Protein AF-A0AAV7QI67-F1 (afdb_monomer)

Mean predicted aligned error: 9.04 Å

InterPro domains:
  IPR000048 IQ motif, EF-hand binding site [PF00612] (74-90)
  IPR043408 IQ domain-containing protein K [PTHR34927] (1-125)

Solvent-accessible surface area (backbone atoms only — not comparable to full-atom values): 7680 Å² total; per-residue (Å²): 110,67,68,59,52,55,49,39,58,75,68,40,45,86,81,39,97,71,69,78,77,54,67,68,59,52,49,53,40,50,53,62,69,67,32,76,93,49,71,92,61,78,91,70,57,63,75,68,35,66,74,51,39,58,49,39,70,84,50,69,75,79,81,78,58,65,86,64,70,52,50,72,68,57,47,46,52,53,55,50,52,53,50,55,52,47,54,54,61,66,35,65,70,53,41,51,52,52,50,52,58,48,51,51,58,54,57,73,46,38,66,63,54,50,53,54,51,50,56,56,52,55,58,62,70,76,106

Foldseek 3Di:
DVVLVVVCVVQVVVVDPDAPDDSVLVVVQVCVVPDPVCPPPDRADSCRPVVNVVVCVVVPDDDDPPVNVDDPVRVVVVVVVVVVVVVCCVDPVNVVVVVVVVVVVCVVCVVVVVVVVVVVVVVVVVD

Radius of gyration: 28.94 Å; Cα contacts (8 Å, |Δi|>4): 37; chains: 1; bounding box: 48×34×85 Å

Organism: Pleurodeles waltl (NCBI:txid8319)

Secondary structure (DSSP, 8-state):
-HHHHHHHHHTTTTTSSS-S--HHHHHHHHHHHT-GGGTTPPP--GGGSHHHHHHHHHSPPPPPPHHHHS-HHHHHHHHHHHHHHHHHHTSHHHHHHHHHHHHHHHHHTHHHHHHHHHHHHHHHH--

pLDDT: mean 91.11, std 7.43, range [50.25, 98.25]

Structure (mmCIF, N/CA/C/O backbone):
data_AF-A0AAV7QI67-F1
#
_entry.id   AF-A0AAV7QI67-F1
#
loop_
_atom_site.group_PDB
_atom_site.id
_atom_site.type_symbol
_atom_site.label_atom_id
_atom_site.label_alt_id
_atom_site.label_comp_id
_atom_site.label_asym_id
_atom_site.label_entity_id
_atom_site.label_seq_id
_atom_site.pdbx_PDB_ins_code
_atom_site.Cartn_x
_atom_site.Cartn_y
_atom_site.Cartn_z
_atom_site.occupancy
_atom_site.B_iso_or_equiv
_atom_site.auth_seq_id
_atom_site.auth_comp_id
_atom_site.auth_asym_id
_atom_site.auth_atom_id
_atom_site.pdbx_PDB_model_num
ATOM 1 N N . MET A 1 1 ? -13.162 14.344 22.391 1.00 69.50 1 MET A N 1
ATOM 2 C CA . MET A 1 1 ? -12.506 15.156 21.343 1.00 69.50 1 MET A CA 1
ATOM 3 C C . MET A 1 1 ? -11.041 15.386 21.672 1.00 69.50 1 MET A C 1
ATOM 5 O O . MET A 1 1 ? -10.207 15.082 20.832 1.00 69.50 1 ME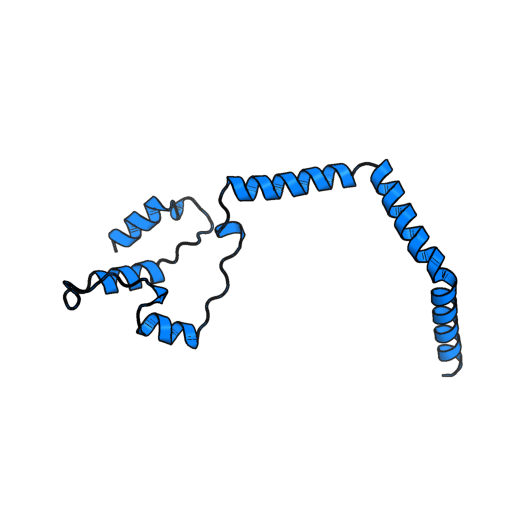T A O 1
ATOM 9 N N . ASP A 1 2 ? -10.716 15.800 22.895 1.00 91.25 2 ASP A N 1
ATOM 10 C CA . ASP A 1 2 ? -9.335 16.077 23.323 1.00 91.25 2 ASP A CA 1
ATOM 11 C C . ASP A 1 2 ? -8.365 14.913 23.105 1.00 91.25 2 ASP A C 1
ATOM 13 O O . ASP A 1 2 ? -7.259 15.119 22.614 1.00 91.25 2 ASP A O 1
ATOM 17 N N . GLU A 1 3 ? -8.787 13.678 23.389 1.00 93.31 3 GLU A N 1
ATOM 18 C CA . GLU A 1 3 ? -7.910 12.516 23.212 1.00 93.31 3 GLU A CA 1
ATOM 19 C C . GLU A 1 3 ? -7.567 12.252 21.739 1.00 93.31 3 GLU A C 1
ATOM 21 O O . GLU A 1 3 ? -6.435 11.907 21.410 1.00 93.31 3 GLU A O 1
ATOM 26 N N . MET A 1 4 ? -8.518 12.499 20.833 1.00 94.56 4 MET A N 1
ATOM 27 C CA . MET A 1 4 ? -8.259 12.425 19.395 1.00 94.56 4 MET A CA 1
ATOM 28 C C . MET A 1 4 ? -7.278 13.514 18.976 1.00 94.56 4 MET A C 1
ATOM 30 O O . MET A 1 4 ? -6.353 13.235 18.225 1.00 94.56 4 MET A O 1
ATOM 34 N N . LEU A 1 5 ? -7.444 14.742 19.473 1.00 94.31 5 LEU A N 1
ATOM 35 C CA . LEU A 1 5 ? -6.523 15.832 19.156 1.00 94.31 5 LEU A CA 1
ATOM 36 C C . LEU A 1 5 ? -5.103 15.513 19.630 1.00 94.31 5 LEU A C 1
ATOM 38 O O . LEU A 1 5 ? -4.165 15.646 18.850 1.00 94.31 5 LEU A O 1
ATOM 42 N N . ARG A 1 6 ? -4.938 15.013 20.860 1.00 94.94 6 ARG A N 1
ATOM 43 C CA . ARG A 1 6 ? -3.636 14.559 21.383 1.00 94.94 6 ARG A CA 1
ATOM 44 C C . ARG A 1 6 ? -2.991 13.514 20.481 1.00 94.94 6 ARG A C 1
ATOM 46 O O . ARG A 1 6 ? -1.806 13.620 20.175 1.00 94.94 6 ARG A O 1
ATOM 53 N N . GLU A 1 7 ? -3.771 12.545 20.015 1.00 94.38 7 GLU A N 1
ATOM 54 C CA . GLU A 1 7 ? -3.285 11.506 19.111 1.00 94.38 7 GLU A CA 1
ATOM 55 C C . GLU A 1 7 ? -2.885 12.064 17.736 1.00 94.38 7 GLU A C 1
ATOM 57 O O . GLU A 1 7 ? -1.836 11.712 17.194 1.00 94.38 7 GLU A O 1
ATOM 62 N N . VAL A 1 8 ? -3.673 12.995 17.197 1.00 94.12 8 VAL A N 1
ATOM 63 C CA . VAL A 1 8 ? -3.385 13.700 15.939 1.00 94.12 8 VAL A CA 1
ATOM 64 C C . VAL A 1 8 ? -2.076 14.494 16.042 1.00 94.12 8 VAL A C 1
ATOM 66 O O . VAL A 1 8 ? -1.266 14.443 15.112 1.00 94.12 8 VAL A O 1
ATOM 69 N N . TYR A 1 9 ? -1.817 15.166 17.171 1.00 93.88 9 TYR A N 1
ATOM 70 C CA . TYR A 1 9 ? -0.534 15.829 17.437 1.00 93.88 9 TYR A CA 1
ATOM 71 C C . TYR A 1 9 ? 0.616 14.825 17.565 1.00 93.88 9 TYR A C 1
ATOM 73 O O . TYR A 1 9 ? 1.657 15.009 16.936 1.00 93.88 9 TYR A O 1
ATOM 81 N N . ARG A 1 10 ? 0.424 13.726 18.306 1.00 92.44 10 ARG A N 1
ATOM 82 C CA . ARG A 1 10 ? 1.435 12.667 18.479 1.00 92.44 10 ARG A CA 1
ATOM 83 C C . ARG A 1 10 ? 1.870 12.063 17.144 1.00 92.44 10 ARG A C 1
ATOM 85 O O . ARG A 1 10 ? 3.052 11.802 16.937 1.00 92.44 10 ARG A O 1
ATOM 92 N N . GLN A 1 11 ? 0.923 11.860 16.232 1.00 90.00 11 GLN A N 1
ATOM 93 C CA . GLN A 1 11 ? 1.187 11.335 14.891 1.00 90.00 11 GLN A CA 1
ATOM 94 C C . GLN A 1 11 ? 1.614 12.410 13.877 1.00 90.00 11 GLN A C 1
ATOM 96 O O . GLN A 1 11 ? 1.859 12.082 12.713 1.00 90.00 11 GLN A O 1
ATOM 101 N N . LYS A 1 12 ? 1.733 13.679 14.301 1.00 90.12 12 LYS A N 1
ATOM 102 C CA . LYS A 1 12 ? 2.102 14.824 13.452 1.00 90.12 12 LYS A CA 1
ATOM 103 C C . LYS A 1 12 ? 1.198 14.969 12.225 1.00 90.12 12 LYS A C 1
ATOM 105 O O . LYS A 1 12 ? 1.635 15.350 11.140 1.00 90.12 12 LYS A O 1
ATOM 110 N N . CYS A 1 13 ? -0.084 14.652 12.385 1.00 91.06 13 CYS A N 1
ATOM 111 C CA . CYS A 1 13 ? -1.051 14.655 11.289 1.00 91.06 13 CYS A CA 1
ATOM 112 C C . CYS A 1 13 ? -1.292 16.057 10.708 1.00 91.06 13 CYS A C 1
ATOM 114 O O . CYS A 1 13 ? -1.654 16.156 9.544 1.00 91.06 13 CYS A O 1
ATOM 116 N N . PHE A 1 14 ? -1.066 17.124 11.483 1.00 90.12 14 PHE A N 1
ATOM 117 C CA . PHE A 1 14 ? -1.163 18.507 10.998 1.00 90.12 14 PHE A CA 1
ATOM 118 C C . PHE A 1 14 ? 0.080 18.978 10.231 1.00 90.12 14 PHE A C 1
ATOM 120 O O . PHE A 1 14 ? -0.014 19.898 9.426 1.00 90.12 14 PHE A O 1
ATOM 127 N N . GLU A 1 15 ? 1.236 18.349 10.452 1.00 90.31 15 GLU A N 1
ATOM 128 C CA . GLU A 1 15 ? 2.477 18.670 9.732 1.00 90.31 15 GLU A CA 1
ATOM 129 C C . GLU A 1 15 ? 2.510 17.995 8.350 1.00 90.31 15 GLU A C 1
ATOM 131 O O . GLU A 1 15 ? 3.154 18.477 7.419 1.00 90.31 15 GLU A O 1
ATOM 136 N N . LYS A 1 16 ? 1.813 16.861 8.199 1.00 84.25 16 LYS A N 1
ATOM 137 C CA . LYS A 1 16 ? 1.826 16.041 6.983 1.00 84.25 16 LYS A CA 1
ATOM 138 C C . LYS A 1 16 ? 0.600 16.307 6.110 1.00 84.25 16 LYS A C 1
ATOM 140 O O . LYS A 1 16 ? -0.533 16.221 6.564 1.00 84.25 16 LYS A O 1
ATOM 145 N N . LYS A 1 17 ? 0.812 16.491 4.800 1.00 84.31 17 LYS A N 1
ATOM 146 C CA . LYS A 1 17 ? -0.277 16.658 3.811 1.00 84.31 17 LYS A CA 1
ATOM 147 C C . LYS A 1 17 ? -1.182 15.423 3.678 1.00 84.31 17 LYS A C 1
ATOM 149 O O . LYS A 1 17 ? -2.331 15.539 3.264 1.00 84.31 17 LYS A O 1
ATOM 154 N N . ARG A 1 18 ? -0.658 14.228 3.965 1.00 86.56 18 ARG A N 1
ATOM 155 C CA . ARG A 1 18 ? -1.397 12.957 3.954 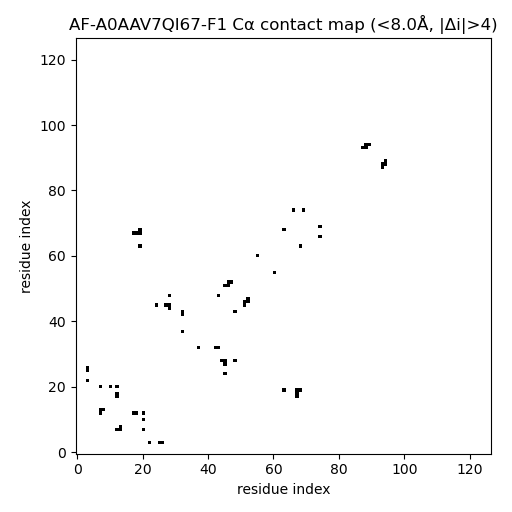1.00 86.56 18 ARG A CA 1
ATOM 156 C C . ARG A 1 18 ? -1.033 12.152 5.195 1.00 86.56 18 ARG A C 1
ATOM 158 O O . ARG A 1 18 ? 0.126 12.146 5.604 1.00 86.56 18 ARG A O 1
ATOM 165 N N . THR A 1 19 ? -2.008 11.445 5.756 1.00 89.88 19 THR A N 1
ATOM 166 C CA . THR A 1 19 ? -1.827 10.609 6.946 1.00 89.88 19 THR A CA 1
ATOM 167 C C . THR A 1 19 ? -2.534 9.268 6.779 1.00 89.88 19 THR A C 1
ATOM 169 O O . THR A 1 19 ? -3.545 9.179 6.086 1.00 89.88 19 THR A O 1
ATOM 172 N N . LYS A 1 20 ? -1.988 8.225 7.414 1.00 90.50 20 LYS A N 1
ATOM 173 C CA . LYS A 1 20 ? -2.672 6.932 7.581 1.00 90.50 20 LYS A CA 1
ATOM 174 C C . LYS A 1 20 ? -3.656 6.931 8.754 1.00 90.50 20 LYS A C 1
ATOM 176 O O . LYS A 1 20 ? -4.384 5.963 8.933 1.00 90.50 20 LYS A O 1
ATOM 181 N N . PHE A 1 21 ? -3.641 7.978 9.579 1.00 92.44 21 PHE A N 1
ATOM 182 C CA . PHE A 1 21 ? -4.529 8.108 10.724 1.00 92.44 21 PHE A CA 1
ATOM 183 C C . PHE A 1 21 ? -5.964 8.375 10.270 1.00 92.44 21 PHE A C 1
ATOM 185 O O . PHE A 1 21 ? -6.229 9.371 9.596 1.00 92.44 21 PHE A O 1
ATOM 192 N N . ILE A 1 22 ? -6.892 7.517 10.686 1.00 91.88 22 ILE A N 1
ATOM 193 C CA . ILE A 1 22 ? -8.322 7.687 10.435 1.00 91.88 22 ILE A CA 1
ATOM 194 C C . ILE A 1 22 ? -8.975 8.150 11.738 1.00 91.88 22 ILE A C 1
ATOM 196 O O . ILE A 1 22 ? -9.118 7.384 12.689 1.00 91.88 22 ILE A O 1
ATOM 200 N N . ALA A 1 23 ? -9.377 9.421 11.781 1.00 92.56 23 ALA A N 1
ATOM 201 C CA . ALA A 1 23 ? -9.948 10.038 12.978 1.00 92.56 23 ALA A CA 1
ATOM 202 C C . ALA A 1 23 ? -11.233 9.338 13.454 1.00 92.56 23 ALA A C 1
ATOM 204 O O . ALA A 1 23 ? -11.423 9.143 14.653 1.00 92.56 23 ALA A O 1
ATOM 205 N N . LEU A 1 24 ? -12.086 8.914 12.515 1.00 92.62 24 LEU A N 1
ATOM 206 C CA . LEU A 1 24 ? -13.315 8.182 12.827 1.00 92.62 24 LEU A CA 1
ATOM 207 C C . LEU A 1 24 ? -13.024 6.829 13.486 1.00 92.62 24 LEU A C 1
ATOM 209 O O . LEU A 1 24 ? -13.659 6.504 14.480 1.00 92.62 24 LEU A O 1
ATOM 213 N N . ASP A 1 25 ? -12.028 6.084 13.003 1.00 94.56 25 ASP A N 1
ATOM 214 C CA . ASP A 1 25 ? -11.633 4.797 13.591 1.00 94.56 25 ASP A CA 1
ATOM 215 C C . ASP A 1 25 ? -11.145 4.973 15.024 1.00 94.56 25 ASP A C 1
ATOM 217 O O . ASP A 1 25 ? -11.564 4.249 15.929 1.00 94.56 25 ASP A O 1
ATOM 221 N N . PHE A 1 26 ? -10.304 5.988 15.240 1.00 95.62 26 PHE A N 1
ATOM 222 C CA . PHE A 1 26 ? -9.834 6.331 16.572 1.00 95.62 26 PHE A CA 1
ATOM 223 C C . PHE A 1 26 ? -10.999 6.669 17.503 1.00 95.62 26 PHE A C 1
ATOM 225 O O . PHE A 1 26 ? -11.070 6.129 18.604 1.00 95.62 26 PHE A O 1
ATOM 232 N N . LEU A 1 27 ? -11.919 7.540 17.075 1.00 95.56 27 LEU A N 1
ATOM 233 C CA . LEU A 1 27 ? -13.068 7.937 17.888 1.00 95.56 27 LEU A CA 1
ATOM 234 C C . LEU A 1 27 ? 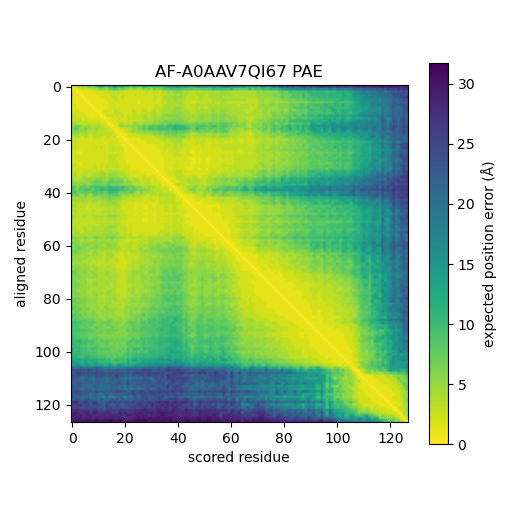-13.976 6.748 18.196 1.00 95.56 27 LEU A C 1
ATOM 236 O O . LEU A 1 27 ? -14.343 6.561 19.354 1.00 95.56 27 LEU A O 1
ATOM 240 N N . THR A 1 28 ? -14.296 5.926 17.197 1.00 95.50 28 THR A N 1
ATOM 241 C CA . THR A 1 28 ? -15.119 4.726 17.368 1.00 95.50 28 THR A CA 1
ATOM 242 C C . THR A 1 28 ? -14.488 3.779 18.383 1.00 95.50 28 THR A C 1
ATOM 244 O O . THR A 1 28 ? -15.148 3.366 19.338 1.00 95.50 28 THR A O 1
ATOM 247 N N . HIS A 1 29 ? -13.195 3.485 18.239 1.00 96.06 29 HIS A N 1
ATOM 248 C CA . HIS A 1 29 ? -12.480 2.622 19.173 1.00 96.06 29 HIS A CA 1
ATOM 249 C C . HIS A 1 29 ? -12.399 3.236 20.580 1.00 96.06 29 HIS A C 1
ATOM 251 O O . HIS A 1 29 ? -12.680 2.564 21.575 1.00 96.06 29 HIS A O 1
ATOM 257 N N . TRP A 1 30 ? -12.068 4.524 20.683 1.00 94.94 30 TRP A N 1
ATOM 258 C CA . TRP A 1 30 ? -11.933 5.221 21.959 1.00 94.94 30 TRP A CA 1
ATOM 259 C C . TRP A 1 30 ? -13.259 5.298 22.721 1.00 94.94 30 TRP A C 1
ATOM 261 O O . TRP A 1 30 ? -13.285 5.030 23.923 1.00 94.94 30 TRP A O 1
ATOM 271 N N . LEU A 1 31 ? -14.365 5.607 22.036 1.00 94.31 31 LEU A N 1
ATOM 272 C CA . LEU A 1 31 ? -15.706 5.641 22.625 1.00 94.31 31 LEU A CA 1
ATOM 273 C C . LEU A 1 31 ? -16.159 4.246 23.056 1.00 94.31 31 LEU A C 1
ATOM 275 O O . LEU A 1 31 ? -16.724 4.092 24.139 1.00 94.31 31 LEU A O 1
ATOM 279 N N . TYR A 1 32 ? -15.863 3.223 22.250 1.00 94.88 32 TYR A N 1
ATOM 280 C CA . TYR A 1 32 ? -16.163 1.838 22.598 1.00 94.88 32 TYR A CA 1
ATOM 281 C C . TYR A 1 32 ? -15.412 1.400 23.860 1.00 94.88 32 TYR A C 1
ATOM 283 O O . TYR A 1 32 ? -16.021 0.873 24.791 1.00 94.88 32 TYR A O 1
ATOM 291 N N . LYS A 1 33 ? -14.108 1.690 23.935 1.00 92.50 33 LYS A N 1
ATOM 292 C CA . LYS A 1 33 ? -13.266 1.409 25.106 1.00 92.50 33 LYS A CA 1
ATOM 293 C C . LYS A 1 33 ? -13.702 2.198 26.346 1.00 92.50 33 LYS A C 1
ATOM 295 O O . LYS A 1 33 ? -13.694 1.658 27.446 1.00 92.50 33 LYS A O 1
ATOM 300 N N . SER A 1 34 ? -14.082 3.463 26.178 1.00 91.75 34 SER A N 1
ATOM 301 C CA . SER A 1 34 ? -14.428 4.373 27.284 1.00 91.75 34 SER A CA 1
ATOM 302 C C . SER A 1 34 ? -15.867 4.216 27.781 1.00 91.75 34 SER A C 1
ATOM 304 O O . SER A 1 34 ? -16.295 4.922 28.695 1.00 91.75 34 SER A O 1
ATOM 306 N N . ASN A 1 35 ? -16.635 3.296 27.197 1.00 93.25 35 ASN A N 1
ATOM 307 C CA . ASN A 1 35 ? -18.012 3.059 27.588 1.00 93.25 35 ASN A CA 1
ATOM 308 C C . ASN A 1 35 ? -18.087 2.516 29.024 1.00 93.25 35 ASN A C 1
ATOM 310 O O . ASN A 1 35 ? -17.599 1.426 29.324 1.00 93.25 35 ASN A O 1
ATOM 314 N N . GLN A 1 36 ? -18.776 3.243 29.907 1.00 93.25 36 GLN A N 1
ATOM 315 C CA . GLN A 1 36 ? -18.943 2.854 31.310 1.00 93.25 36 GLN A CA 1
ATOM 316 C C . GLN A 1 36 ? -19.591 1.472 31.475 1.00 93.25 36 GLN A C 1
ATOM 318 O O . GLN A 1 36 ? -19.262 0.756 32.417 1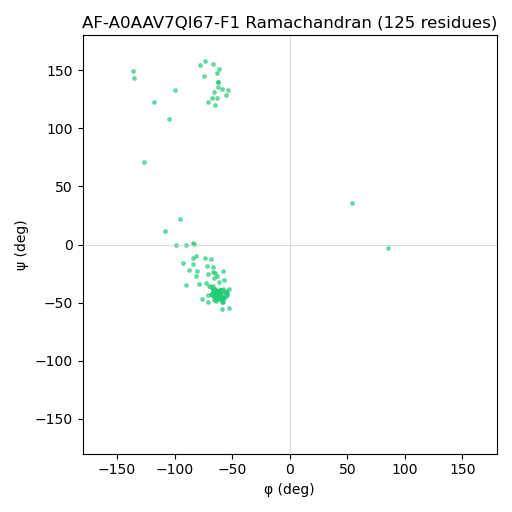.00 93.25 36 GLN A O 1
ATOM 323 N N . LYS A 1 37 ? -20.454 1.065 30.534 1.00 93.31 37 LYS A N 1
ATOM 324 C CA . LYS A 1 37 ? -21.106 -0.256 30.533 1.00 93.31 37 LYS A CA 1
ATOM 325 C C . LYS A 1 37 ? -20.138 -1.416 30.273 1.00 93.31 37 LYS A C 1
ATOM 327 O O . LYS A 1 37 ? -20.508 -2.568 30.456 1.00 93.31 37 LYS A O 1
ATOM 332 N N . ARG A 1 38 ? -18.912 -1.123 29.829 1.00 91.75 38 ARG A N 1
ATOM 333 C CA . ARG A 1 38 ? -17.863 -2.103 29.518 1.00 91.75 38 ARG A CA 1
ATOM 334 C C . ARG A 1 38 ? -16.720 -2.097 30.539 1.00 91.75 38 ARG A C 1
ATOM 336 O O . ARG A 1 38 ? -15.684 -2.710 30.294 1.00 91.75 38 ARG A O 1
ATOM 343 N N . LYS A 1 39 ? -16.879 -1.421 31.686 1.00 89.94 39 LYS A N 1
ATOM 344 C CA . LYS A 1 39 ? -15.877 -1.446 32.765 1.00 89.94 39 LYS A CA 1
ATOM 345 C C . LYS A 1 39 ? -15.582 -2.895 33.182 1.00 89.94 39 LYS A C 1
ATOM 347 O O . LYS A 1 39 ? -16.503 -3.655 33.456 1.00 89.94 39 LYS A O 1
ATOM 352 N N . GLY A 1 40 ? -14.300 -3.260 33.214 1.00 87.12 40 GLY A N 1
ATOM 353 C CA . GLY A 1 40 ? -13.835 -4.607 33.575 1.00 87.12 40 GLY A CA 1
ATOM 354 C C . GLY A 1 40 ? -13.813 -5.624 32.428 1.00 87.12 40 GLY A C 1
ATOM 355 O O . GLY A 1 40 ? -13.350 -6.742 32.627 1.00 87.12 40 GLY A O 1
ATOM 356 N N . GLN A 1 41 ? -14.268 -5.258 31.226 1.00 90.94 41 GLN A N 1
ATOM 357 C CA . GLN A 1 41 ? -14.126 -6.118 30.051 1.00 90.94 41 GLN A CA 1
ATOM 358 C C . GLN A 1 41 ? -12.700 -6.059 29.488 1.00 90.94 41 GLN A C 1
ATOM 360 O O . GLN A 1 41 ? -11.986 -5.069 29.661 1.00 90.94 41 GLN A O 1
ATOM 365 N N . GLN A 1 42 ? -12.292 -7.123 28.793 1.00 91.00 42 GLN A N 1
ATOM 366 C CA . GLN A 1 42 ? -10.991 -7.169 28.130 1.00 91.00 42 GLN A CA 1
ATOM 367 C C . GLN A 1 42 ? -10.900 -6.165 26.975 1.00 91.00 42 GLN A C 1
ATOM 369 O O . GLN A 1 42 ? -11.904 -5.768 26.375 1.00 91.00 42 GLN A O 1
ATOM 374 N N . TYR A 1 43 ? -9.667 -5.769 26.657 1.00 93.06 43 TYR A N 1
ATOM 375 C CA . TYR A 1 43 ? -9.375 -4.938 25.496 1.00 93.06 43 TYR A CA 1
ATOM 376 C C . TYR A 1 43 ? -9.847 -5.629 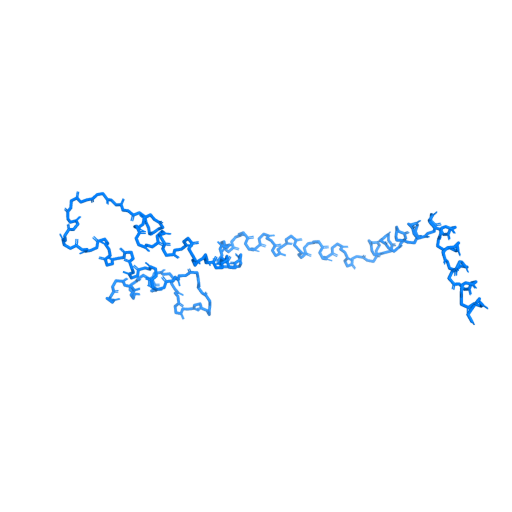24.209 1.00 93.06 43 TYR A C 1
ATOM 378 O O . TYR A 1 43 ? -9.599 -6.814 24.001 1.00 93.06 43 TYR A O 1
ATOM 386 N N . THR A 1 44 ? -10.527 -4.879 23.346 1.00 94.50 44 THR A N 1
ATOM 387 C CA . THR A 1 44 ? -10.980 -5.342 22.032 1.00 94.50 44 THR A CA 1
ATOM 388 C C . THR A 1 44 ? -10.302 -4.477 20.986 1.00 94.50 44 THR A C 1
ATOM 390 O O . THR A 1 44 ? -10.451 -3.257 21.032 1.00 94.50 44 THR A O 1
ATOM 393 N N . ASP A 1 45 ? -9.561 -5.093 20.067 1.00 95.31 45 ASP A N 1
ATOM 394 C CA . ASP A 1 45 ? -8.996 -4.373 18.927 1.00 95.31 45 ASP A CA 1
ATOM 395 C C . ASP A 1 45 ? -10.108 -3.774 18.051 1.00 95.31 45 ASP A C 1
ATOM 397 O O . ASP A 1 45 ? -11.208 -4.321 17.968 1.00 95.31 45 ASP A O 1
ATOM 401 N N . PHE A 1 46 ? -9.824 -2.657 17.380 1.00 95.19 46 PHE A N 1
ATOM 402 C CA . PHE A 1 46 ? -10.809 -1.927 16.585 1.00 95.19 46 PHE A CA 1
ATOM 403 C C . PHE A 1 46 ? -11.507 -2.798 15.530 1.00 95.19 46 PHE A C 1
ATOM 405 O O . PHE A 1 46 ? -12.730 -2.734 15.406 1.00 95.19 46 PHE A O 1
ATOM 412 N N . PHE A 1 47 ? -10.763 -3.646 14.813 1.00 94.81 47 PHE A N 1
ATOM 413 C CA . PHE A 1 47 ? -11.343 -4.516 13.782 1.00 94.81 47 PHE A CA 1
ATOM 414 C C . PHE A 1 47 ? -12.147 -5.686 14.361 1.00 94.81 47 PHE A C 1
ATOM 416 O O . PHE A 1 47 ? -12.868 -6.350 13.625 1.00 94.81 47 PHE A O 1
ATOM 423 N N . GLN A 1 48 ? -12.037 -5.929 15.669 1.00 95.75 48 GLN A N 1
ATOM 424 C CA . GLN A 1 48 ? -12.760 -6.975 16.396 1.00 95.75 48 GLN A CA 1
ATOM 425 C C . GLN A 1 48 ? -14.004 -6.435 17.119 1.00 95.75 48 GLN A C 1
ATOM 427 O O . GLN A 1 48 ? -14.714 -7.186 17.788 1.00 95.75 48 GLN A O 1
ATOM 432 N N . ILE A 1 49 ? -14.288 -5.132 17.020 1.00 96.44 49 ILE A N 1
ATOM 433 C CA . ILE A 1 49 ? -15.523 -4.555 17.556 1.00 96.44 49 ILE A CA 1
ATOM 434 C C . ILE A 1 49 ? -16.704 -5.089 16.723 1.00 96.44 49 ILE A C 1
ATOM 436 O O . ILE A 1 49 ? -16.686 -4.887 15.511 1.00 96.44 49 ILE A O 1
ATOM 440 N N . PRO A 1 50 ? -17.752 -5.698 17.324 1.00 95.75 50 PRO A N 1
ATOM 441 C CA . PRO A 1 50 ? -18.779 -6.431 16.573 1.00 95.75 50 PRO A CA 1
ATOM 442 C C . PRO A 1 50 ? -19.424 -5.628 15.439 1.00 95.75 50 PRO A C 1
ATOM 444 O O . PRO A 1 50 ? -19.328 -6.010 14.281 1.00 95.75 50 PRO A O 1
ATOM 447 N N . PHE A 1 51 ? -19.962 -4.442 15.743 1.00 95.69 51 PHE A N 1
ATOM 448 C CA . PHE A 1 51 ? -20.609 -3.612 14.720 1.00 95.69 51 PHE A CA 1
ATOM 449 C C . PHE A 1 51 ? -19.629 -3.069 13.667 1.00 95.69 51 PHE A C 1
ATOM 451 O O . PHE A 1 51 ? -20.047 -2.735 12.564 1.00 95.69 51 PHE A O 1
ATOM 458 N N . VAL A 1 52 ? -18.336 -2.956 13.993 1.00 96.75 52 VAL A N 1
ATOM 459 C CA . VAL A 1 52 ? -17.302 -2.546 13.031 1.00 96.75 52 VAL A CA 1
ATOM 460 C C . VAL A 1 52 ? -16.983 -3.708 12.099 1.00 96.75 52 VAL A C 1
ATOM 462 O O . VAL A 1 52 ? -16.931 -3.512 10.890 1.00 96.75 52 VAL A O 1
ATOM 465 N N . ALA A 1 53 ? -16.790 -4.909 12.646 1.00 96.50 53 ALA A N 1
ATOM 466 C CA . ALA A 1 53 ? -16.529 -6.115 11.872 1.00 96.50 53 ALA A CA 1
ATOM 467 C C . ALA A 1 53 ? -17.690 -6.422 10.913 1.00 96.50 53 ALA A C 1
ATOM 469 O O . ALA A 1 53 ? -17.456 -6.631 9.723 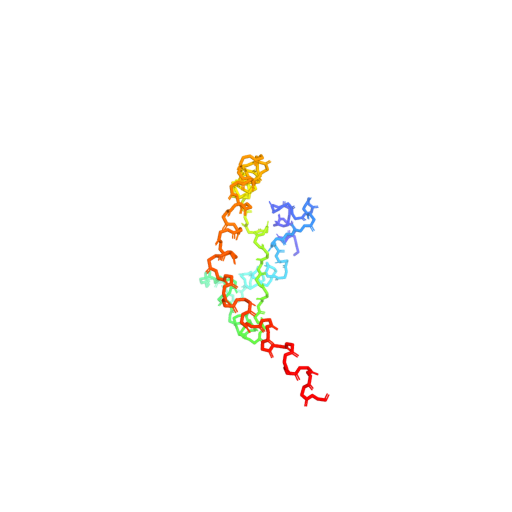1.00 96.50 53 ALA A O 1
ATOM 470 N N . ASP A 1 54 ? -18.928 -6.354 11.410 1.00 97.38 54 ASP A N 1
ATOM 471 C CA . ASP A 1 54 ? -20.136 -6.555 10.607 1.00 97.38 54 ASP A CA 1
ATOM 472 C C . ASP A 1 54 ? -20.239 -5.509 9.491 1.00 97.38 54 ASP A C 1
ATOM 474 O O . ASP A 1 54 ? -20.432 -5.856 8.329 1.00 97.38 54 ASP A O 1
ATOM 478 N N . TRP A 1 55 ? -20.012 -4.228 9.807 1.00 96.31 55 TRP A N 1
ATOM 479 C CA . TRP A 1 55 ? -20.043 -3.156 8.811 1.00 96.31 55 TRP A CA 1
ATOM 480 C C . TRP A 1 55 ? -18.996 -3.336 7.704 1.00 96.31 55 TRP A C 1
ATOM 482 O O . TRP A 1 55 ? -19.292 -3.137 6.525 1.00 96.31 55 TRP A O 1
ATOM 492 N N . LEU A 1 56 ? -17.766 -3.707 8.072 1.00 95.31 56 LEU A N 1
ATOM 493 C CA . LEU A 1 56 ? -16.652 -3.863 7.131 1.00 95.31 56 LEU A CA 1
ATOM 494 C C . LEU A 1 56 ? -16.779 -5.092 6.234 1.00 95.31 56 LEU A C 1
ATOM 496 O O . LEU A 1 56 ? -16.116 -5.139 5.198 1.00 95.31 56 LEU A O 1
ATOM 500 N N . LYS A 1 57 ? -17.612 -6.067 6.610 1.00 95.88 57 LYS A N 1
ATOM 501 C CA . LYS A 1 57 ? -17.923 -7.220 5.765 1.00 95.88 57 LYS A CA 1
ATOM 502 C C . LYS A 1 57 ? -18.631 -6.786 4.483 1.00 95.88 57 LYS A C 1
ATOM 504 O O . LYS A 1 57 ? -18.243 -7.218 3.401 1.00 95.88 57 LYS A O 1
ATOM 509 N N . ASP A 1 58 ? -19.613 -5.899 4.619 1.00 96.88 58 ASP A N 1
ATOM 510 C CA . ASP A 1 58 ? -20.388 -5.380 3.489 1.00 96.88 58 ASP A CA 1
ATOM 511 C C . ASP A 1 58 ? -19.714 -4.152 2.847 1.00 96.88 58 ASP A C 1
ATOM 513 O O . ASP A 1 58 ? -19.933 -3.856 1.673 1.00 96.88 58 ASP A O 1
ATOM 517 N N . HIS A 1 59 ? -18.843 -3.460 3.595 1.00 95.25 59 HIS A N 1
ATOM 518 C CA . HIS A 1 59 ? -18.141 -2.247 3.161 1.00 95.25 59 HIS A CA 1
ATOM 519 C C . HIS A 1 59 ? -16.620 -2.381 3.351 1.00 95.25 59 HIS A C 1
ATOM 521 O O . HIS A 1 59 ? -16.040 -1.729 4.233 1.00 95.25 59 HIS A O 1
ATOM 527 N N . PRO A 1 60 ? -15.941 -3.217 2.541 1.00 94.31 60 PRO A N 1
ATOM 528 C CA . PRO A 1 60 ? -14.504 -3.397 2.656 1.00 94.31 60 PRO A CA 1
ATOM 529 C C . PRO A 1 60 ? -13.776 -2.082 2.373 1.00 94.31 60 PRO A C 1
ATOM 531 O O . PRO A 1 60 ? -14.076 -1.356 1.422 1.00 94.31 60 PRO A O 1
ATOM 534 N N . ARG A 1 61 ? -12.786 -1.765 3.208 1.00 89.81 61 ARG A N 1
ATOM 535 C CA . ARG A 1 61 ? -11.987 -0.551 3.032 1.00 89.81 61 ARG A CA 1
ATOM 536 C C . ARG A 1 61 ? -11.006 -0.682 1.867 1.00 89.81 61 ARG A C 1
ATOM 538 O O . ARG A 1 61 ? -10.413 -1.748 1.694 1.00 89.81 61 ARG A O 1
ATOM 545 N N . PRO A 1 62 ? -10.747 0.412 1.129 1.00 91.12 62 PRO A N 1
ATOM 546 C CA . PRO A 1 62 ? -9.656 0.430 0.171 1.00 91.12 62 PRO A CA 1
ATOM 547 C C . PRO A 1 62 ? -8.311 0.253 0.896 1.00 91.12 62 PRO A C 1
ATOM 549 O O . PRO A 1 62 ? -8.153 0.717 2.033 1.00 91.12 62 PRO A O 1
ATOM 552 N N . PRO A 1 63 ? -7.323 -0.392 0.254 1.00 91.38 63 PRO A N 1
ATOM 553 C CA . PRO A 1 63 ? -6.006 -0.569 0.845 1.00 91.38 63 PRO A CA 1
ATOM 554 C C . PRO A 1 63 ? -5.339 0.788 1.087 1.00 91.38 63 PRO A C 1
ATOM 556 O O . PRO A 1 63 ? -5.401 1.695 0.253 1.00 91.38 63 PRO A O 1
ATOM 559 N N . ILE A 1 64 ? -4.666 0.921 2.231 1.00 91.12 64 ILE A N 1
ATOM 560 C CA . ILE A 1 64 ? -3.893 2.126 2.539 1.00 91.12 64 ILE A CA 1
ATOM 561 C C . ILE A 1 64 ? -2.727 2.215 1.541 1.00 91.12 64 ILE A C 1
ATOM 563 O O . ILE A 1 64 ? -2.007 1.228 1.369 1.00 91.12 64 ILE A O 1
ATOM 567 N N . PRO A 1 65 ? -2.497 3.377 0.899 1.00 92.62 65 PRO A N 1
ATOM 568 C CA . PRO A 1 65 ? -1.378 3.551 -0.017 1.00 92.62 65 PRO A CA 1
ATOM 569 C C . PRO A 1 65 ? -0.044 3.168 0.629 1.00 92.62 65 PRO A C 1
ATOM 571 O O . PRO A 1 65 ? 0.268 3.633 1.727 1.00 92.62 65 PRO A O 1
ATOM 574 N N . LEU A 1 66 ? 0.776 2.388 -0.085 1.00 92.62 66 LEU A N 1
ATOM 575 C CA . LEU A 1 66 ? 2.071 1.907 0.411 1.00 92.62 66 LEU A CA 1
ATOM 576 C C . LEU A 1 66 ? 2.961 3.050 0.921 1.00 92.62 66 LEU A C 1
ATOM 578 O O . LEU A 1 66 ? 3.588 2.928 1.968 1.00 92.62 66 LEU A O 1
ATOM 582 N N . SER A 1 67 ? 2.940 4.203 0.247 1.00 91.00 67 SER A N 1
ATOM 583 C CA . SER A 1 67 ? 3.699 5.396 0.645 1.00 91.00 67 SER A CA 1
ATOM 584 C C . SER A 1 67 ? 3.375 5.914 2.052 1.00 91.00 67 SER A C 1
ATOM 586 O O . SER A 1 67 ? 4.173 6.648 2.617 1.00 91.00 67 SER A O 1
ATOM 588 N N . LEU A 1 68 ? 2.196 5.597 2.602 1.00 91.19 68 LEU A N 1
ATOM 589 C CA . LEU A 1 68 ? 1.805 5.970 3.967 1.00 91.19 68 LEU A CA 1
ATOM 590 C C . LEU A 1 68 ? 2.141 4.886 4.999 1.00 91.19 68 LEU A C 1
ATOM 592 O O . LEU A 1 68 ? 2.108 5.155 6.202 1.00 91.19 68 LEU A O 1
ATOM 596 N N . LEU A 1 69 ? 2.418 3.663 4.544 1.00 91.75 69 LEU A N 1
ATOM 597 C CA . LEU A 1 69 ? 2.757 2.524 5.392 1.00 91.75 69 LEU A CA 1
ATOM 598 C C . LEU A 1 69 ? 4.262 2.422 5.641 1.00 91.75 69 LEU A C 1
ATOM 600 O O . LEU A 1 69 ? 4.650 2.040 6.744 1.00 91.75 69 LEU A O 1
ATOM 604 N N . LEU A 1 70 ? 5.074 2.788 4.646 1.00 93.31 70 LEU A N 1
ATOM 605 C CA . LEU A 1 70 ? 6.531 2.722 4.715 1.00 93.31 70 LEU A CA 1
ATOM 606 C C . LEU A 1 70 ? 7.094 3.637 5.805 1.00 93.31 70 LEU A C 1
ATOM 608 O O . LEU A 1 70 ? 6.667 4.783 5.968 1.00 93.31 70 LEU A O 1
ATOM 612 N N . LYS A 1 71 ? 8.102 3.133 6.515 1.00 91.69 71 LYS A N 1
ATOM 613 C CA . LYS A 1 71 ? 9.010 3.965 7.307 1.00 91.69 71 LYS A CA 1
ATOM 614 C C . LYS A 1 71 ? 9.956 4.722 6.377 1.00 91.69 71 LYS A C 1
ATOM 616 O O . LYS A 1 71 ? 10.232 4.278 5.262 1.00 91.69 71 LYS A O 1
ATOM 621 N N . ASP A 1 72 ? 10.509 5.825 6.868 1.00 90.75 72 ASP A N 1
ATOM 622 C CA . ASP A 1 72 ? 11.429 6.662 6.090 1.00 90.75 72 ASP A CA 1
ATOM 623 C C . ASP A 1 72 ? 12.654 5.868 5.597 1.00 90.75 72 ASP A C 1
ATOM 625 O O . ASP A 1 72 ? 13.066 6.024 4.451 1.00 90.75 72 ASP A O 1
ATOM 629 N N . GLU A 1 73 ? 13.183 4.951 6.415 1.00 95.94 73 GLU A N 1
ATOM 630 C CA . GLU A 1 73 ? 14.298 4.063 6.047 1.00 95.94 73 GLU A CA 1
ATOM 631 C C . GLU A 1 73 ? 13.934 3.105 4.902 1.00 95.94 73 GLU A C 1
ATOM 633 O O . GLU A 1 73 ? 14.678 2.975 3.931 1.00 95.94 73 GLU A O 1
ATOM 638 N N . GLU A 1 74 ? 12.763 2.468 4.975 1.00 96.81 74 GLU A N 1
ATOM 639 C CA . GLU A 1 74 ? 12.278 1.542 3.944 1.00 96.81 74 GLU A CA 1
ATOM 640 C C . GLU A 1 74 ? 12.027 2.286 2.629 1.00 96.81 74 GLU A C 1
ATOM 642 O O . GLU A 1 74 ? 12.447 1.844 1.557 1.00 96.81 74 GLU A O 1
ATOM 647 N N . ALA A 1 75 ? 11.392 3.459 2.711 1.00 95.88 75 ALA A N 1
ATOM 648 C CA . ALA A 1 75 ? 11.174 4.327 1.563 1.00 95.88 75 ALA A CA 1
ATOM 649 C C . ALA A 1 75 ? 12.505 4.774 0.938 1.00 95.88 75 ALA A C 1
ATOM 651 O O . ALA A 1 75 ? 12.652 4.734 -0.287 1.00 95.88 75 ALA A O 1
ATOM 652 N N . ALA A 1 76 ? 13.493 5.144 1.758 1.00 97.12 76 ALA A N 1
ATOM 653 C CA . ALA A 1 76 ? 14.819 5.529 1.291 1.00 97.12 76 ALA A CA 1
ATOM 654 C C . ALA A 1 76 ? 15.516 4.380 0.555 1.00 97.12 76 ALA A C 1
ATOM 656 O O . ALA A 1 76 ? 16.041 4.600 -0.536 1.00 97.12 76 ALA A O 1
ATOM 657 N N . LEU A 1 77 ? 15.475 3.155 1.089 1.00 97.44 77 LEU A N 1
ATOM 658 C CA . LEU A 1 77 ? 16.050 1.975 0.434 1.00 97.44 77 LEU A CA 1
ATOM 659 C C . LEU A 1 77 ? 15.416 1.718 -0.935 1.00 97.44 77 LEU A C 1
ATOM 661 O O . LEU A 1 77 ? 16.131 1.502 -1.918 1.00 97.44 77 LEU A O 1
ATOM 665 N N . ILE A 1 78 ? 14.085 1.803 -1.020 1.00 96.75 78 ILE A N 1
ATOM 666 C CA . ILE A 1 78 ? 13.356 1.659 -2.282 1.00 96.75 78 ILE A CA 1
ATOM 667 C C . ILE A 1 78 ? 13.839 2.721 -3.274 1.00 96.75 78 ILE A C 1
ATOM 669 O O . ILE A 1 78 ? 14.340 2.370 -4.343 1.00 96.75 78 ILE A O 1
ATOM 673 N N . ILE A 1 79 ? 13.783 4.005 -2.909 1.00 97.19 79 ILE A N 1
ATOM 674 C CA . ILE A 1 79 ? 14.187 5.116 -3.786 1.00 97.19 79 ILE A CA 1
ATOM 675 C C . ILE A 1 79 ? 15.643 4.958 -4.245 1.00 97.19 79 ILE A C 1
ATOM 677 O O . ILE A 1 79 ? 15.944 5.085 -5.435 1.00 97.19 79 ILE A O 1
ATOM 681 N N . GLN A 1 80 ? 16.552 4.632 -3.325 1.00 98.06 80 GLN A N 1
ATOM 682 C CA . GLN A 1 80 ? 17.967 4.437 -3.627 1.00 98.06 80 GLN A CA 1
ATOM 683 C C . GLN A 1 80 ? 18.192 3.262 -4.582 1.00 98.06 80 GLN A C 1
ATOM 685 O O . GLN A 1 80 ? 19.003 3.381 -5.502 1.00 98.06 80 GLN A O 1
ATOM 690 N N . SER A 1 81 ? 17.478 2.146 -4.410 1.00 97.81 81 SER A N 1
ATOM 691 C CA . SER A 1 81 ? 17.577 0.995 -5.315 1.00 97.81 81 SER A CA 1
ATOM 692 C C . SER A 1 81 ? 17.134 1.354 -6.739 1.00 97.81 81 SER A C 1
ATOM 694 O O . SER A 1 81 ? 17.851 1.069 -7.703 1.00 97.81 81 SER A O 1
ATOM 696 N N . PHE A 1 82 ? 16.019 2.084 -6.873 1.00 97.38 82 PHE A N 1
ATOM 697 C CA . PHE A 1 82 ? 15.525 2.577 -8.156 1.00 97.38 82 PHE A CA 1
ATOM 698 C C . PHE A 1 82 ? 16.526 3.527 -8.811 1.00 97.38 82 PHE A C 1
ATOM 700 O O . PHE A 1 82 ? 16.800 3.390 -10.005 1.00 97.38 82 PHE A O 1
ATOM 707 N N . TRP A 1 83 ? 17.115 4.442 -8.037 1.00 98.12 83 TRP A N 1
ATOM 708 C CA . TRP A 1 83 ? 18.126 5.378 -8.523 1.00 98.12 83 TRP A CA 1
ATOM 709 C C . TRP A 1 83 ? 19.403 4.677 -8.992 1.00 98.12 83 TRP A C 1
ATOM 711 O O . TRP A 1 83 ? 19.892 4.962 -10.085 1.00 98.12 83 TRP A O 1
ATOM 721 N N . ARG A 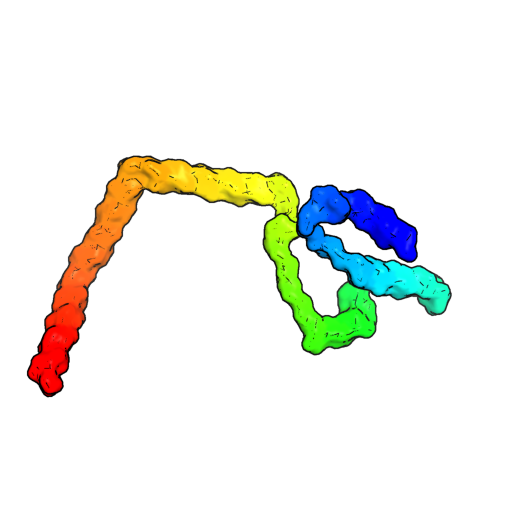1 84 ? 19.931 3.726 -8.212 1.00 98.25 84 ARG A N 1
ATOM 722 C CA . ARG A 1 84 ? 21.103 2.924 -8.606 1.00 98.25 84 ARG A CA 1
ATOM 723 C C . ARG A 1 84 ? 20.827 2.168 -9.903 1.00 98.25 84 ARG A C 1
ATOM 725 O O . ARG A 1 84 ? 21.624 2.246 -10.833 1.00 98.25 84 ARG A O 1
ATOM 732 N N . GLY A 1 85 ? 19.664 1.524 -10.003 1.00 97.50 85 GLY A N 1
ATOM 733 C CA . GLY A 1 85 ? 19.243 0.846 -11.226 1.00 97.50 85 GLY A CA 1
ATOM 734 C C . GLY A 1 85 ? 19.083 1.799 -12.414 1.00 97.50 85 GLY A C 1
ATOM 735 O O . GLY A 1 85 ? 19.492 1.469 -13.523 1.00 97.50 85 GLY A O 1
ATOM 736 N N . TYR A 1 86 ? 18.518 2.990 -12.200 1.00 97.69 86 TYR A N 1
ATOM 737 C CA . TYR A 1 86 ? 18.410 4.021 -13.234 1.00 97.69 86 TYR A CA 1
ATOM 738 C C . TYR A 1 86 ? 19.786 4.471 -13.724 1.00 97.69 86 TYR A C 1
ATOM 740 O O . TYR A 1 86 ? 19.997 4.537 -14.929 1.00 97.69 86 TYR A O 1
ATOM 748 N N . ARG A 1 87 ? 20.735 4.721 -12.813 1.00 97.94 87 ARG A N 1
ATOM 749 C CA . ARG A 1 87 ? 22.101 5.117 -13.172 1.00 97.94 87 ARG A CA 1
ATOM 750 C C . ARG A 1 87 ? 22.779 4.089 -14.070 1.00 97.94 87 ARG A C 1
ATOM 752 O O . ARG A 1 87 ? 23.321 4.487 -15.090 1.00 97.94 87 ARG A O 1
ATOM 759 N N . VAL A 1 88 ? 22.694 2.804 -13.723 1.00 97.19 88 VAL A N 1
ATOM 760 C CA . VAL A 1 88 ? 23.240 1.714 -14.551 1.00 97.19 88 VAL A CA 1
ATOM 761 C C . VAL A 1 88 ? 22.545 1.664 -15.909 1.00 97.19 88 VAL A C 1
ATOM 763 O O . VAL A 1 88 ? 23.200 1.573 -16.934 1.00 97.19 88 VAL A O 1
ATOM 766 N N . ARG A 1 89 ? 21.214 1.795 -15.952 1.00 95.31 89 ARG A N 1
ATOM 767 C CA . ARG A 1 89 ? 20.480 1.838 -17.226 1.00 95.31 89 ARG A CA 1
ATOM 768 C C . ARG A 1 89 ? 20.784 3.078 -18.057 1.00 95.31 89 ARG A C 1
ATOM 770 O O . ARG A 1 89 ? 20.473 3.066 -19.233 1.00 95.31 89 ARG A O 1
ATOM 777 N N . ARG A 1 90 ? 21.314 4.152 -17.485 1.00 96.00 90 ARG A N 1
ATOM 778 C CA . ARG A 1 90 ? 21.694 5.345 -18.247 1.00 96.00 90 ARG A CA 1
ATOM 779 C C . ARG A 1 90 ? 23.085 5.212 -18.872 1.00 96.00 90 ARG A C 1
ATOM 781 O O . ARG A 1 90 ? 23.452 6.058 -19.677 1.00 96.00 90 ARG A O 1
ATOM 788 N N . ASP A 1 91 ? 23.854 4.203 -18.476 1.00 97.00 91 ASP A N 1
ATOM 789 C CA . ASP A 1 91 ? 25.172 3.941 -19.038 1.00 97.00 91 ASP A CA 1
ATOM 790 C C . ASP A 1 91 ? 25.054 3.603 -20.541 1.00 97.00 91 ASP A C 1
ATOM 792 O O . ASP A 1 91 ? 24.249 2.728 -20.889 1.00 97.00 91 ASP A O 1
ATOM 796 N N . PRO A 1 92 ? 25.789 4.298 -21.434 1.00 97.25 92 PRO A N 1
ATOM 797 C CA . PRO A 1 92 ? 25.734 4.051 -22.872 1.00 97.25 92 PRO A CA 1
ATOM 798 C C . PRO A 1 92 ? 26.029 2.599 -23.257 1.00 97.25 92 PRO A C 1
ATOM 800 O O . PRO A 1 92 ? 25.304 2.051 -24.083 1.00 97.25 92 PRO A O 1
ATOM 803 N N . GLU A 1 93 ? 27.010 1.952 -22.621 1.00 96.56 93 GLU A N 1
ATOM 804 C CA . GLU A 1 93 ? 27.382 0.565 -22.937 1.00 96.56 93 GL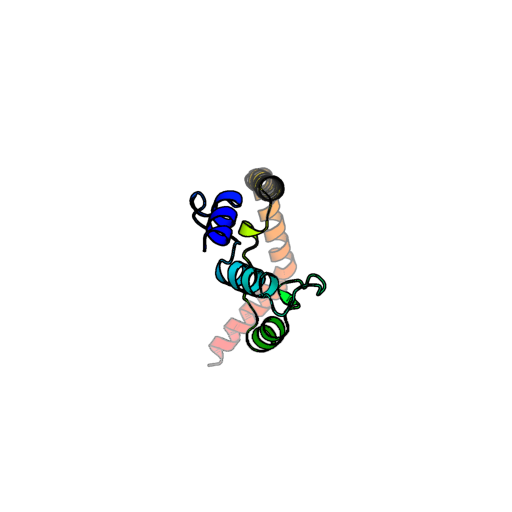U A CA 1
ATOM 805 C C . GLU A 1 93 ? 26.247 -0.403 -22.568 1.00 96.56 93 GLU A C 1
ATOM 807 O O . GLU A 1 93 ? 25.910 -1.334 -23.302 1.00 96.56 93 GLU A O 1
ATOM 812 N N . VAL A 1 94 ? 25.576 -0.143 -21.441 1.00 96.75 94 VAL A N 1
ATOM 813 C CA . VAL A 1 94 ? 24.409 -0.925 -21.007 1.00 96.75 94 VAL A CA 1
ATOM 814 C C . VAL A 1 94 ? 23.213 -0.702 -21.936 1.00 96.75 94 VAL A C 1
ATOM 816 O O . VAL A 1 94 ? 22.439 -1.633 -22.174 1.00 96.75 94 VAL A O 1
ATOM 819 N N . GLN A 1 95 ? 23.023 0.515 -22.450 1.00 97.50 95 GLN A N 1
ATOM 820 C CA . GLN A 1 95 ? 21.974 0.811 -23.429 1.00 97.50 95 GLN A CA 1
ATOM 821 C C . GLN A 1 95 ? 22.237 0.131 -24.772 1.00 97.50 95 GLN A C 1
ATOM 823 O O . GLN A 1 95 ? 21.318 -0.482 -25.314 1.00 97.50 95 GLN A O 1
ATOM 828 N N . GLU A 1 96 ? 23.476 0.166 -25.260 1.00 96.25 96 GLU A N 1
ATOM 829 C CA . GLU A 1 96 ? 23.886 -0.538 -26.476 1.00 96.25 96 GLU A CA 1
ATOM 830 C C . GLU A 1 96 ? 23.636 -2.043 -26.346 1.00 96.25 96 GLU A C 1
ATOM 832 O O . GLU A 1 96 ? 22.947 -2.629 -27.182 1.00 96.25 96 GLU A O 1
ATOM 837 N N . LEU A 1 97 ? 24.066 -2.656 -25.237 1.00 95.06 97 LEU A N 1
ATOM 838 C CA . LEU A 1 97 ? 23.806 -4.070 -24.964 1.00 95.06 97 LEU A CA 1
ATOM 839 C C . LEU A 1 97 ? 22.303 -4.389 -24.951 1.00 95.06 97 LEU A C 1
ATOM 841 O O . LEU A 1 97 ? 21.873 -5.412 -25.482 1.00 95.06 97 LEU A O 1
ATOM 845 N N . ARG A 1 98 ? 21.482 -3.526 -24.343 1.00 94.38 98 ARG A N 1
ATOM 846 C CA . ARG A 1 98 ? 20.022 -3.706 -24.303 1.00 94.38 98 ARG A CA 1
ATOM 847 C C . ARG A 1 98 ? 19.394 -3.632 -25.687 1.00 94.38 98 ARG A C 1
ATOM 849 O O . ARG A 1 98 ? 18.488 -4.420 -25.965 1.00 94.38 98 ARG A O 1
ATOM 856 N N . GLN A 1 99 ? 19.856 -2.706 -26.522 1.00 95.31 99 GLN A N 1
ATOM 857 C CA . GLN A 1 99 ? 19.399 -2.581 -27.900 1.00 95.31 99 GLN A CA 1
ATOM 858 C C . GLN A 1 99 ? 19.809 -3.815 -28.707 1.00 95.31 99 GLN A C 1
ATOM 860 O O . GLN A 1 99 ? 18.948 -4.467 -29.287 1.00 95.31 99 GLN A O 1
ATOM 865 N N . TRP A 1 100 ? 21.069 -4.237 -28.608 1.00 93.06 100 TRP A N 1
ATOM 866 C CA . TRP A 1 100 ? 21.557 -5.452 -29.256 1.00 93.06 100 TRP A CA 1
ATOM 867 C C . TRP A 1 100 ? 20.760 -6.704 -28.845 1.00 93.06 100 TRP A C 1
ATOM 869 O O . TRP A 1 100 ? 20.326 -7.485 -29.689 1.00 93.06 100 TRP A O 1
ATOM 879 N N . GLN A 1 101 ? 20.474 -6.882 -27.549 1.00 91.44 101 GLN A N 1
ATOM 880 C CA . GLN A 1 101 ? 19.646 -7.994 -27.059 1.00 91.44 101 GLN A CA 1
ATOM 881 C C . GLN A 1 101 ? 18.187 -7.927 -27.537 1.00 91.44 101 GLN A C 1
ATOM 883 O O . GLN A 1 101 ? 17.498 -8.951 -27.579 1.00 91.44 101 GLN A O 1
ATOM 888 N N . LYS A 1 102 ? 17.660 -6.727 -27.796 1.00 91.19 102 LYS A N 1
ATOM 889 C CA . LYS A 1 102 ? 16.334 -6.548 -28.392 1.00 91.19 102 LYS A CA 1
ATOM 890 C C . LYS A 1 102 ? 16.376 -6.968 -29.860 1.00 91.19 102 LYS A C 1
ATOM 892 O O . LYS A 1 102 ? 15.570 -7.807 -30.253 1.00 91.19 102 LYS A O 1
ATOM 897 N N . ASP A 1 103 ? 17.351 -6.469 -30.611 1.00 90.25 103 ASP A N 1
ATOM 898 C CA . ASP A 1 103 ? 17.522 -6.765 -32.033 1.00 90.25 103 ASP A CA 1
ATOM 899 C C . ASP A 1 103 ? 17.725 -8.264 -32.269 1.00 90.25 103 ASP A C 1
ATOM 901 O O . ASP A 1 103 ? 17.125 -8.827 -33.176 1.00 90.25 103 ASP A O 1
ATOM 905 N N . LEU A 1 104 ? 18.481 -8.945 -31.399 1.00 86.31 104 LEU A N 1
ATOM 906 C CA . LEU A 1 104 ? 18.667 -10.395 -31.463 1.00 86.31 104 LEU A CA 1
ATOM 907 C C . LEU A 1 104 ? 17.349 -11.166 -31.285 1.00 86.31 104 LEU A C 1
ATOM 909 O O . LEU A 1 104 ? 17.085 -12.126 -32.000 1.00 86.31 104 LEU A O 1
ATOM 913 N N . ARG A 1 105 ? 16.491 -10.751 -30.346 1.00 85.19 105 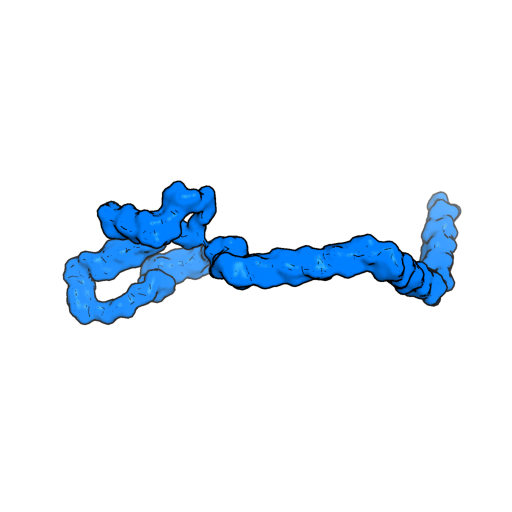ARG A N 1
ATOM 914 C CA . ARG A 1 105 ? 15.167 -11.374 -30.167 1.00 85.19 105 ARG A CA 1
ATOM 915 C C . ARG A 1 105 ? 14.275 -11.148 -31.379 1.00 85.19 105 ARG A C 1
ATOM 917 O O . ARG A 1 105 ? 13.527 -12.035 -31.767 1.00 85.19 105 ARG A O 1
ATOM 924 N N . GLU A 1 106 ? 14.344 -9.966 -31.975 1.00 84.31 106 GLU A N 1
ATOM 925 C CA . GLU A 1 106 ? 13.558 -9.655 -33.164 1.00 84.31 106 GLU A CA 1
ATOM 926 C C . GLU A 1 106 ? 14.081 -10.367 -34.415 1.00 84.31 106 GLU A C 1
ATOM 928 O O . GLU A 1 106 ? 13.270 -10.750 -35.257 1.00 84.31 106 GLU A O 1
ATOM 933 N N . SER A 1 107 ? 15.395 -10.579 -34.517 1.00 80.50 107 SER A N 1
ATOM 934 C CA . SER A 1 107 ? 16.030 -11.260 -35.644 1.00 80.50 107 SER A CA 1
ATOM 935 C C . SER A 1 107 ? 15.897 -12.780 -35.576 1.00 80.50 107 SER A C 1
ATOM 937 O O . SER A 1 107 ? 15.716 -13.407 -36.613 1.00 80.50 107 SER A O 1
ATOM 939 N N . ILE A 1 108 ? 15.899 -13.386 -34.383 1.00 78.25 108 ILE A N 1
ATOM 940 C CA . ILE A 1 108 ? 15.651 -14.831 -34.219 1.00 78.25 108 ILE A CA 1
ATOM 941 C C . ILE A 1 108 ? 14.253 -15.211 -34.731 1.00 78.25 108 ILE A C 1
ATOM 943 O O . ILE A 1 108 ? 14.096 -16.231 -35.394 1.00 78.25 108 ILE A O 1
ATOM 947 N N . HIS A 1 109 ? 13.252 -14.364 -34.487 1.00 77.38 109 HIS A N 1
ATOM 948 C CA . HIS A 1 109 ? 11.871 -14.573 -34.938 1.00 77.38 109 HIS A CA 1
ATOM 949 C C . HIS A 1 109 ? 11.559 -13.855 -36.263 1.00 77.38 109 HIS A C 1
ATOM 951 O O . HIS A 1 109 ? 10.399 -13.554 -36.555 1.00 77.38 109 HIS A O 1
ATOM 957 N N . ILE A 1 110 ? 12.578 -13.529 -37.069 1.00 75.44 110 ILE A N 1
ATOM 958 C CA . ILE A 1 110 ? 12.373 -12.746 -38.295 1.00 75.44 110 ILE A CA 1
ATOM 959 C C . ILE A 1 110 ? 11.505 -13.487 -39.311 1.00 75.44 110 ILE A C 1
ATOM 961 O O . ILE A 1 110 ? 10.642 -12.874 -39.929 1.00 75.44 110 ILE A O 1
ATOM 965 N N . HIS A 1 111 ? 11.691 -14.801 -39.441 1.00 76.00 111 HIS A N 1
ATOM 966 C CA . HIS A 1 111 ? 10.928 -15.623 -40.377 1.00 76.00 111 HIS A CA 1
ATOM 967 C C . HIS A 1 111 ? 9.437 -15.637 -40.018 1.00 76.00 111 HIS A C 1
ATOM 969 O O . HIS A 1 111 ? 8.607 -15.318 -40.861 1.00 76.00 111 HIS A O 1
ATOM 975 N N . GLU A 1 112 ? 9.106 -15.851 -38.743 1.00 84.25 112 GLU A N 1
ATOM 976 C CA . GLU A 1 112 ? 7.723 -15.833 -38.245 1.00 84.25 112 GLU A CA 1
ATOM 977 C C . GLU A 1 112 ? 7.053 -14.461 -38.452 1.00 84.25 112 GLU A C 1
ATOM 979 O O . GLU A 1 112 ? 5.900 -14.377 -38.874 1.00 84.25 112 GLU A O 1
ATOM 984 N N . LYS A 1 113 ? 7.785 -13.361 -38.220 1.00 79.19 113 LYS A N 1
ATOM 985 C CA . LYS A 1 113 ? 7.280 -11.998 -38.467 1.00 79.19 113 LYS A CA 1
ATOM 986 C C . LYS A 1 113 ? 7.045 -11.706 -39.949 1.00 79.19 113 LYS A C 1
ATOM 988 O O . LYS A 1 113 ? 6.102 -10.986 -40.283 1.00 79.19 113 LYS A O 1
ATOM 993 N N . VAL A 1 114 ? 7.917 -12.205 -40.823 1.00 79.19 114 VAL A N 1
ATOM 994 C CA . VAL A 1 114 ? 7.786 -12.047 -42.278 1.00 79.19 114 VAL A CA 1
ATOM 995 C C . VAL A 1 114 ? 6.585 -12.843 -42.791 1.00 79.19 114 VAL A C 1
ATOM 997 O O . VAL A 1 114 ? 5.790 -12.294 -43.555 1.00 79.19 114 VAL A O 1
ATOM 1000 N N . ASP A 1 115 ? 6.391 -14.072 -42.315 1.00 86.50 115 ASP A N 1
ATOM 1001 C CA . ASP A 1 115 ? 5.249 -14.914 -42.689 1.00 86.50 115 ASP A CA 1
ATOM 1002 C C . ASP A 1 115 ? 3.911 -14.301 -42.236 1.00 86.50 115 ASP A C 1
ATOM 1004 O O . ASP A 1 115 ? 2.954 -14.221 -43.016 1.00 86.50 115 ASP A O 1
ATOM 1008 N N . GLU A 1 116 ? 3.843 -13.775 -41.006 1.00 86.56 116 GLU A N 1
ATOM 1009 C CA . GLU A 1 116 ? 2.670 -13.030 -40.529 1.00 86.56 116 GLU A CA 1
ATOM 1010 C C . GLU A 1 116 ? 2.386 -11.775 -41.367 1.00 86.56 116 GLU A C 1
ATOM 1012 O O . GLU A 1 116 ? 1.223 -11.423 -41.599 1.00 86.56 116 GLU A O 1
ATOM 1017 N N . PHE A 1 117 ? 3.432 -11.057 -41.784 1.00 86.50 117 PHE A N 1
ATOM 1018 C CA . PHE A 1 117 ? 3.286 -9.856 -42.600 1.00 86.50 117 PHE A CA 1
ATOM 1019 C C . PHE A 1 117 ? 2.674 -10.185 -43.965 1.00 86.50 117 PHE A C 1
ATOM 1021 O O . PHE A 1 117 ? 1.707 -9.528 -44.362 1.00 86.50 117 PHE A O 1
ATOM 1028 N N . TRP A 1 118 ? 3.188 -11.205 -44.657 1.00 88.12 118 TRP A N 1
ATOM 1029 C CA . TRP A 1 118 ? 2.679 -11.598 -45.973 1.00 88.12 118 TRP A CA 1
ATOM 1030 C C . TRP A 1 118 ? 1.260 -12.150 -45.906 1.00 88.12 118 TRP A C 1
ATOM 1032 O O . TRP A 1 118 ? 0.409 -11.688 -46.665 1.00 88.12 118 TRP A O 1
ATOM 1042 N N . SER A 1 119 ? 0.951 -12.983 -44.909 1.00 90.25 119 SER A N 1
ATOM 1043 C CA . SER A 1 119 ? -0.416 -13.476 -44.677 1.00 90.25 119 SER A CA 1
ATOM 1044 C C . SER A 1 119 ? -1.433 -12.326 -44.543 1.00 90.25 119 SER A C 1
ATOM 1046 O O . SER A 1 119 ? -2.537 -12.371 -45.094 1.00 90.25 119 SER A O 1
ATOM 1048 N N . LYS A 1 120 ? -1.059 -11.235 -43.854 1.00 89.19 120 LYS A N 1
ATOM 1049 C CA . LYS A 1 120 ? -1.899 -10.028 -43.723 1.00 89.19 120 LYS A CA 1
ATOM 1050 C C . LYS A 1 120 ? -2.038 -9.243 -45.030 1.00 89.19 120 LYS A C 1
ATOM 1052 O O . LYS A 1 120 ? -3.092 -8.648 -45.246 1.00 89.19 120 LYS A O 1
ATOM 1057 N N . GLN A 1 121 ? -1.002 -9.183 -45.869 1.00 84.06 121 GLN A N 1
ATOM 1058 C CA . GLN A 1 121 ? -1.078 -8.502 -47.169 1.00 84.06 121 GLN A CA 1
ATOM 1059 C C . GLN A 1 121 ? -1.947 -9.277 -48.156 1.00 84.06 121 GLN A C 1
ATOM 1061 O O . GLN A 1 121 ? -2.802 -8.680 -48.800 1.00 84.06 121 GLN A O 1
ATOM 1066 N N . GLU A 1 122 ? -1.801 -10.597 -48.217 1.00 85.44 122 GLU A N 1
ATOM 1067 C CA . GLU A 1 122 ? -2.601 -11.457 -49.094 1.00 85.44 122 GLU A CA 1
ATOM 1068 C C . GLU A 1 122 ? -4.092 -11.379 -48.753 1.00 85.44 122 GLU A C 1
ATOM 1070 O O . GLU A 1 122 ? -4.927 -11.213 -49.637 1.00 85.44 122 GLU A O 1
ATOM 1075 N N . THR A 1 123 ? -4.433 -11.363 -47.462 1.00 84.62 123 THR A N 1
ATOM 1076 C CA . THR A 1 123 ? -5.827 -11.221 -47.011 1.00 84.62 123 THR A CA 1
ATOM 1077 C C . THR A 1 123 ? -6.459 -9.892 -47.452 1.00 84.62 123 THR A C 1
ATOM 1079 O O . THR A 1 123 ? -7.652 -9.845 -47.735 1.00 84.62 123 THR A O 1
ATOM 1082 N N . LYS A 1 124 ? -5.678 -8.805 -47.549 1.00 79.69 124 LYS A N 1
ATOM 1083 C CA . LYS A 1 124 ? -6.177 -7.501 -48.032 1.00 79.69 124 LYS A CA 1
ATOM 1084 C C . LYS A 1 124 ? -6.480 -7.483 -49.527 1.00 79.69 124 LYS A C 1
ATOM 1086 O O . LYS A 1 124 ? -7.265 -6.650 -49.954 1.00 79.69 124 LYS A O 1
ATOM 1091 N N . VAL A 1 125 ? -5.835 -8.346 -50.307 1.00 67.56 125 VAL A N 1
ATOM 1092 C CA . VAL A 1 125 ? -6.025 -8.430 -51.764 1.00 67.56 125 VAL A CA 1
ATOM 1093 C C . VAL A 1 125 ? -7.242 -9.297 -52.118 1.00 67.56 125 VAL A C 1
ATOM 1095 O O . VAL A 1 125 ? -7.749 -9.222 -53.231 1.00 67.56 125 VAL A O 1
ATOM 1098 N N . ILE A 1 126 ? -7.729 -10.103 -51.171 1.00 60.62 126 ILE A N 1
ATOM 1099 C CA . ILE A 1 126 ? -8.849 -11.041 -51.355 1.00 60.62 126 ILE A CA 1
ATOM 1100 C C . ILE A 1 126 ? -10.221 -10.390 -51.037 1.00 60.62 126 ILE A C 1
ATOM 1102 O O . ILE A 1 126 ? -11.255 -11.039 -51.196 1.00 60.62 126 ILE A O 1
ATOM 1106 N N . VAL A 1 127 ? -10.259 -9.109 -50.640 1.00 50.25 127 VAL A N 1
ATOM 1107 C CA . VAL A 1 127 ? -11.496 -8.332 -50.390 1.00 50.25 127 VAL A CA 1
ATOM 1108 C C . VAL A 1 127 ? -11.768 -7.339 -51.513 1.00 50.25 127 VAL A C 1
ATOM 1110 O O . VAL A 1 127 ? -10.822 -6.614 -51.892 1.00 50.25 127 VAL A O 1
#

Sequence (127 aa):
MDEMLREVYRQKCFEKKRTKFIALDFLTHWLYKSNQKRKGQQYTDFFQIPFVADWLKDHPRPPIPLSLLLKDEEAALIIQSFWRGYRVRRDPEVQELRQWQKDLRESIHIHEKVDEFWSKQETKVIV